Protein AF-A0A9E4C816-F1 (afdb_monomer_lite)

Sequence (73 aa):
MQPGKTGEVLSRWTEHIAAREELSPLAALFMTDVGPLNQWIHVWAYEHMNHRAEIRQKAHELPNWPPGSRPFL

Secondary structure (DSSP, 8-state):
--TT-HHHHHHHHHTTHHHHHTTS-EEEEEE-SSSSSS-EEEEE--SSHHHHHHHHHHHHHSTT-S-S-GGG-

Foldseek 3Di:
DAPPCLVVLVVLCVVQVVVLCVLWNFPDWDADPPDDHPDIDTDTDDPDDVSVVVSVVVQVVPPCPPSPCVVVD

Radius of gyration: 13.16 Å; chains: 1; bounding box: 32×24×34 Å

pLDDT: mean 93.51, std 3.08, range [80.5, 98.44]

Structure (mmCIF, N/CA/C/O backbone):
data_AF-A0A9E4C816-F1
#
_entry.id   AF-A0A9E4C816-F1
#
loop_
_atom_site.group_PDB
_atom_site.id
_atom_site.type_symbol
_atom_site.label_atom_id
_atom_site.label_alt_id
_atom_site.label_comp_id
_atom_site.label_asym_id
_atom_site.label_entity_id
_atom_site.label_seq_id
_atom_site.pdbx_PDB_ins_code
_atom_site.Cartn_x
_atom_site.Cartn_y
_atom_site.Cartn_z
_atom_site.occupancy
_atom_site.B_iso_or_equiv
_atom_site.auth_seq_id
_atom_site.auth_comp_id
_atom_site.auth_asym_id
_atom_site.auth_atom_id
_atom_site.pdbx_PDB_model_num
ATOM 1 N N . MET A 1 1 ? -2.633 -4.664 12.189 1.00 90.38 1 MET A N 1
ATOM 2 C CA . MET A 1 1 ? -2.079 -3.398 12.699 1.00 90.38 1 MET A CA 1
ATOM 3 C C . MET A 1 1 ? -2.365 -3.337 14.175 1.00 90.38 1 MET A C 1
ATOM 5 O O . MET A 1 1 ? -3.450 -3.740 14.594 1.00 90.38 1 MET A O 1
ATOM 9 N N . GLN A 1 2 ? -1.409 -2.847 14.956 1.00 92.56 2 GLN A N 1
ATOM 10 C CA . GLN A 1 2 ? -1.606 -2.627 16.383 1.00 92.56 2 GLN A CA 1
ATOM 11 C C . GLN A 1 2 ? -2.755 -1.628 16.607 1.00 92.56 2 GLN A C 1
ATOM 13 O O . GLN A 1 2 ? -2.879 -0.661 15.844 1.00 92.56 2 GLN A O 1
ATOM 18 N N . PRO A 1 3 ? -3.601 -1.832 17.633 1.00 93.81 3 PRO A N 1
ATOM 19 C CA . PRO A 1 3 ? -4.664 -0.889 17.961 1.00 93.81 3 PRO A CA 1
ATOM 20 C C . PRO A 1 3 ? -4.132 0.540 18.122 1.00 93.81 3 PRO A C 1
ATOM 22 O O . PRO A 1 3 ? -3.114 0.766 18.774 1.00 93.81 3 PRO A O 1
ATOM 25 N N . GLY A 1 4 ? -4.812 1.507 17.503 1.00 92.06 4 GLY A N 1
ATOM 26 C CA . GLY A 1 4 ? -4.427 2.921 17.555 1.00 92.06 4 GLY A CA 1
ATOM 27 C C . GLY A 1 4 ? -3.224 3.313 16.688 1.00 92.06 4 GLY A C 1
ATOM 28 O O . GLY A 1 4 ? -2.837 4.474 16.733 1.00 92.06 4 GLY A O 1
ATOM 29 N N . LYS A 1 5 ? -2.648 2.392 15.894 1.00 94.50 5 LYS A N 1
ATOM 30 C CA . LYS A 1 5 ? -1.487 2.660 15.017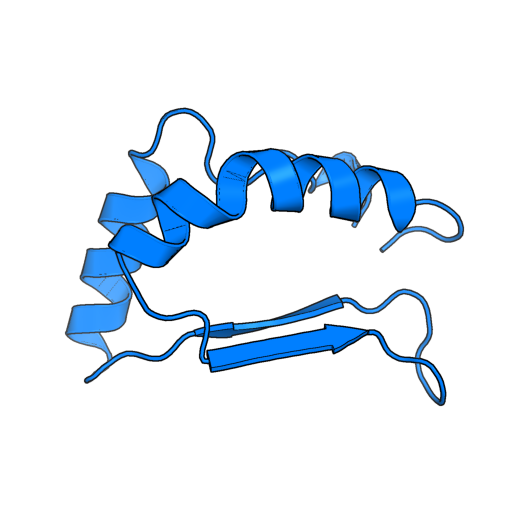 1.00 94.50 5 LYS A CA 1
ATOM 31 C C . LYS A 1 5 ? -1.804 2.830 13.532 1.00 94.50 5 LYS A C 1
ATOM 33 O O . LYS A 1 5 ? -0.904 2.922 12.698 1.00 94.50 5 LYS A O 1
ATOM 38 N N . THR A 1 6 ? -3.088 2.885 13.184 1.00 91.50 6 THR A N 1
ATOM 39 C CA . THR A 1 6 ? -3.547 3.054 11.799 1.00 91.50 6 THR A CA 1
ATOM 40 C C . THR A 1 6 ? -3.020 4.348 11.170 1.00 91.50 6 THR A C 1
ATOM 42 O O . THR A 1 6 ? -2.611 4.331 10.013 1.00 91.50 6 THR A O 1
ATOM 45 N N . GLY A 1 7 ? -2.973 5.451 11.926 1.00 91.69 7 GLY A N 1
ATOM 46 C CA . GLY A 1 7 ? -2.474 6.740 11.433 1.00 91.69 7 GLY A CA 1
ATOM 47 C C . GLY A 1 7 ? -0.996 6.694 11.035 1.00 91.69 7 GLY A C 1
ATOM 48 O O . GLY A 1 7 ? -0.629 7.165 9.961 1.00 91.69 7 GLY A O 1
ATOM 49 N N . GLU A 1 8 ? -0.152 6.054 11.848 1.00 94.56 8 GLU A N 1
ATOM 50 C CA . GLU A 1 8 ? 1.276 5.895 11.562 1.00 94.56 8 GLU A CA 1
ATOM 51 C C . GLU A 1 8 ? 1.531 4.995 10.350 1.00 94.56 8 GLU A C 1
ATOM 53 O O . GLU A 1 8 ? 2.445 5.263 9.567 1.00 94.56 8 GLU A O 1
ATOM 58 N N . VAL A 1 9 ? 0.722 3.947 10.160 1.00 93.12 9 VAL A N 1
ATOM 59 C CA . VAL A 1 9 ? 0.789 3.133 8.938 1.00 93.12 9 VAL A CA 1
ATOM 60 C C . VAL A 1 9 ? 0.359 3.970 7.724 1.00 93.12 9 VAL A C 1
ATOM 62 O O . VAL A 1 9 ? 1.039 3.918 6.700 1.00 93.12 9 VAL A O 1
ATOM 65 N N . LEU A 1 10 ? -0.698 4.787 7.840 1.00 92.00 10 LEU A N 1
ATOM 66 C CA . LEU A 1 10 ? -1.236 5.614 6.743 1.00 92.00 10 LEU A CA 1
ATOM 67 C C . LEU A 1 10 ? -0.266 6.687 6.268 1.00 92.00 10 LEU A C 1
ATOM 69 O O . LEU A 1 10 ? -0.065 6.808 5.059 1.00 92.00 10 LEU A O 1
ATOM 73 N N . SER A 1 11 ? 0.367 7.416 7.188 1.00 93.31 11 SER A N 1
ATOM 74 C CA . SER A 1 11 ? 1.350 8.451 6.831 1.00 93.31 11 SER A CA 1
ATOM 75 C C . SER A 1 11 ? 2.493 7.856 6.012 1.00 93.31 11 SER A C 1
ATOM 77 O O . SER A 1 11 ? 2.756 8.280 4.890 1.00 93.31 11 SER A O 1
ATOM 79 N N . ARG A 1 12 ? 3.091 6.775 6.524 1.00 93.06 12 ARG A N 1
ATOM 80 C CA . ARG A 1 12 ? 4.225 6.093 5.892 1.00 93.06 12 ARG A CA 1
ATOM 81 C C . ARG A 1 12 ? 3.903 5.549 4.507 1.00 93.06 12 ARG A C 1
ATOM 83 O O . ARG A 1 12 ? 4.727 5.596 3.605 1.00 93.06 12 ARG A O 1
ATOM 90 N N . TRP A 1 13 ? 2.709 4.994 4.332 1.00 93.69 13 TRP A N 1
ATOM 91 C CA . TRP A 1 13 ? 2.270 4.521 3.023 1.00 93.69 13 TRP A CA 1
ATOM 92 C C . TRP A 1 13 ? 2.030 5.683 2.061 1.00 93.69 13 TRP A C 1
ATOM 94 O O . TRP A 1 13 ? 2.527 5.635 0.941 1.00 93.69 13 TRP A O 1
ATOM 104 N N . THR A 1 14 ? 1.329 6.733 2.496 1.00 91.62 14 THR A N 1
ATOM 105 C CA . THR A 1 14 ? 1.037 7.921 1.673 1.00 91.62 14 THR A CA 1
ATOM 106 C C . THR A 1 14 ? 2.312 8.567 1.126 1.00 91.62 14 THR A C 1
ATOM 108 O O . THR A 1 14 ? 2.362 8.929 -0.044 1.00 91.62 14 THR A O 1
ATOM 111 N N . GLU A 1 15 ? 3.371 8.637 1.933 1.00 91.50 15 GLU A N 1
ATOM 112 C CA . GLU A 1 15 ? 4.672 9.195 1.536 1.00 91.50 15 GLU A CA 1
ATOM 113 C C . GLU A 1 15 ? 5.409 8.377 0.459 1.00 91.50 15 GLU A C 1
ATOM 115 O O . GLU A 1 15 ? 6.317 8.891 -0.197 1.00 91.50 15 GLU A O 1
ATOM 120 N N . HIS A 1 16 ? 5.070 7.097 0.281 1.00 90.69 16 HIS A N 1
ATOM 121 C CA . HIS A 1 16 ? 5.861 6.163 -0.533 1.00 90.69 16 HIS A CA 1
ATOM 122 C C . HIS A 1 16 ? 5.059 5.462 -1.637 1.00 90.69 16 HIS A C 1
ATOM 124 O O . HIS A 1 16 ? 5.645 4.802 -2.497 1.00 90.69 16 HIS A O 1
ATOM 130 N N . ILE A 1 17 ? 3.729 5.593 -1.637 1.00 93.50 17 ILE A N 1
ATOM 131 C CA . ILE A 1 17 ? 2.855 4.844 -2.545 1.00 93.50 17 ILE A CA 1
ATOM 132 C C . ILE A 1 17 ? 3.005 5.272 -4.006 1.00 93.50 17 ILE A C 1
ATOM 134 O O . ILE A 1 17 ? 2.988 4.403 -4.870 1.00 93.50 17 ILE A O 1
ATOM 138 N N . ALA A 1 18 ? 3.230 6.562 -4.277 1.00 93.06 18 ALA A N 1
ATOM 139 C CA . ALA A 1 18 ? 3.319 7.094 -5.639 1.00 93.06 18 ALA A CA 1
ATOM 140 C C . ALA A 1 18 ? 4.453 6.435 -6.445 1.00 93.06 18 ALA A C 1
ATOM 142 O O . ALA A 1 18 ? 4.210 5.863 -7.502 1.00 93.06 18 ALA A O 1
ATOM 143 N N . ALA A 1 19 ? 5.669 6.393 -5.889 1.00 93.50 19 ALA A N 1
ATOM 144 C CA . ALA A 1 19 ? 6.812 5.732 -6.530 1.00 93.50 19 ALA A CA 1
ATOM 145 C C . ALA A 1 19 ? 6.591 4.222 -6.732 1.00 93.50 19 ALA A C 1
ATOM 147 O O . ALA A 1 19 ? 7.119 3.617 -7.661 1.00 93.50 19 ALA A O 1
ATOM 148 N N . ARG A 1 20 ? 5.805 3.583 -5.858 1.00 95.00 20 ARG A N 1
ATOM 149 C CA . ARG A 1 20 ? 5.456 2.170 -6.011 1.00 95.00 20 ARG A CA 1
ATOM 150 C C . ARG A 1 20 ? 4.397 1.948 -7.096 1.00 95.00 20 ARG A C 1
ATOM 152 O O . ARG A 1 20 ? 4.445 0.921 -7.774 1.00 95.00 20 ARG A O 1
ATOM 159 N N . GLU A 1 21 ? 3.449 2.869 -7.230 1.00 95.19 21 GLU A N 1
ATOM 160 C CA . GLU A 1 21 ? 2.373 2.822 -8.221 1.00 95.19 21 GLU A CA 1
ATOM 161 C C . GLU A 1 21 ? 2.899 2.961 -9.656 1.00 95.19 21 GLU A C 1
ATOM 163 O O . GLU A 1 21 ? 2.357 2.331 -10.561 1.00 95.19 21 GLU A O 1
ATOM 168 N N . GLU A 1 22 ? 4.033 3.645 -9.849 1.00 95.06 22 GLU A N 1
ATOM 169 C CA . GLU A 1 22 ? 4.760 3.680 -11.129 1.00 95.06 22 GLU A CA 1
ATOM 170 C C . GLU A 1 22 ? 5.204 2.287 -11.619 1.00 95.06 22 GLU A C 1
ATOM 172 O O . GLU A 1 22 ? 5.362 2.076 -12.821 1.00 95.06 22 GLU A O 1
ATOM 177 N N . LEU A 1 23 ? 5.395 1.317 -10.713 1.00 95.50 23 LEU A N 1
ATOM 178 C CA . LEU A 1 23 ? 5.800 -0.050 -11.068 1.00 95.50 23 LEU A CA 1
ATOM 179 C C . LEU A 1 23 ? 4.616 -0.983 -11.349 1.00 95.50 23 LEU A C 1
ATOM 181 O O . LEU A 1 23 ? 4.728 -1.906 -12.152 1.00 95.50 23 LEU A O 1
ATOM 185 N N . SER A 1 24 ? 3.504 -0.811 -10.637 1.00 94.56 24 SER A N 1
ATOM 186 C CA . SER A 1 24 ? 2.299 -1.631 -10.801 1.00 94.56 24 SER A CA 1
ATOM 187 C C . SER A 1 24 ? 1.076 -0.862 -10.320 1.00 94.56 24 SER A C 1
ATOM 189 O O . SER A 1 24 ? 1.156 -0.312 -9.222 1.00 94.56 24 SER A O 1
ATOM 191 N N . PRO A 1 25 ? -0.069 -0.915 -11.020 1.00 95.12 25 PRO A N 1
ATOM 192 C CA . PRO A 1 25 ? -1.284 -0.243 -10.576 1.00 95.12 25 PRO A CA 1
ATOM 193 C C . PRO A 1 25 ? -1.777 -0.739 -9.211 1.00 95.12 25 PRO A C 1
ATOM 195 O O . PRO A 1 25 ? -1.893 -1.952 -8.971 1.00 95.12 25 PRO A O 1
ATOM 198 N N . LEU A 1 26 ? -2.129 0.205 -8.336 1.00 95.88 26 LEU A N 1
ATOM 199 C CA . LEU A 1 26 ? -2.874 -0.076 -7.114 1.00 95.88 26 LEU A CA 1
ATOM 200 C C . LEU A 1 26 ? -4.354 -0.249 -7.478 1.00 95.88 26 LEU A C 1
ATOM 202 O O . LEU A 1 26 ? -5.093 0.713 -7.646 1.00 95.88 26 LEU A O 1
ATOM 206 N N . ALA A 1 27 ? -4.789 -1.498 -7.620 1.00 96.25 27 ALA A N 1
ATOM 207 C CA . ALA A 1 27 ? -6.140 -1.817 -8.075 1.00 96.25 27 ALA A CA 1
ATOM 208 C C . ALA A 1 27 ? -7.211 -1.477 -7.031 1.00 96.25 27 ALA A C 1
ATOM 210 O O . ALA A 1 27 ? -8.325 -1.102 -7.386 1.00 96.25 27 ALA A O 1
ATOM 211 N N . ALA A 1 28 ? -6.889 -1.646 -5.746 1.00 94.44 28 ALA A N 1
ATOM 212 C CA . ALA A 1 28 ? -7.790 -1.287 -4.663 1.00 94.44 28 ALA A CA 1
ATOM 213 C C . ALA A 1 28 ? -7.057 -1.085 -3.336 1.00 94.44 28 ALA A C 1
ATOM 215 O O . ALA A 1 28 ? -6.025 -1.711 -3.064 1.00 94.44 28 ALA A O 1
ATOM 216 N N . LEU A 1 29 ? -7.657 -0.261 -2.481 1.00 93.31 29 LEU A N 1
ATOM 217 C CA . LEU A 1 29 ? -7.238 -0.035 -1.107 1.00 93.31 29 LEU A CA 1
ATOM 218 C C . LEU A 1 29 ? -8.474 -0.010 -0.209 1.00 93.31 29 LEU A C 1
ATOM 220 O O . LEU A 1 29 ? -9.424 0.723 -0.477 1.00 93.31 29 LEU A O 1
ATOM 224 N N . PHE A 1 30 ? -8.457 -0.820 0.846 1.00 93.06 30 PHE A N 1
ATOM 225 C CA . PHE A 1 30 ? -9.570 -0.954 1.779 1.00 93.06 30 PHE A CA 1
ATOM 226 C C . PHE A 1 30 ? -9.100 -0.850 3.224 1.00 93.06 30 PHE A C 1
ATOM 228 O O . PHE A 1 30 ? -8.005 -1.293 3.582 1.00 93.06 30 PHE A O 1
ATOM 235 N N . MET A 1 31 ? -10.001 -0.342 4.057 1.00 92.25 31 MET A N 1
ATOM 236 C CA . MET A 1 31 ? -9.916 -0.373 5.509 1.00 92.25 31 MET A CA 1
ATOM 237 C C . MET A 1 31 ? -11.138 -1.110 6.045 1.00 92.25 31 MET A C 1
ATOM 239 O O . MET A 1 31 ? -12.248 -0.907 5.553 1.00 92.25 31 MET A O 1
ATOM 243 N N . THR A 1 32 ? -10.938 -1.982 7.031 1.00 93.12 32 THR A N 1
ATOM 244 C CA . THR A 1 32 ? -12.065 -2.715 7.623 1.00 93.12 32 THR A CA 1
ATOM 245 C C . THR A 1 32 ? -12.784 -1.846 8.645 1.00 93.12 32 THR A C 1
ATOM 247 O O . THR A 1 32 ? -12.193 -1.478 9.659 1.00 93.12 32 THR A O 1
ATOM 250 N N . ASP A 1 33 ? -14.051 -1.549 8.362 1.00 91.31 33 ASP A N 1
ATOM 251 C CA . ASP A 1 33 ? -14.961 -0.804 9.242 1.00 91.31 33 ASP A CA 1
ATOM 252 C C . ASP A 1 33 ? -15.861 -1.742 10.070 1.00 91.31 33 ASP A C 1
ATOM 254 O O . ASP A 1 33 ? -16.064 -1.544 11.264 1.00 91.31 33 ASP A O 1
ATOM 258 N N . VAL A 1 34 ? -16.329 -2.842 9.466 1.00 94.94 34 VAL A N 1
ATOM 259 C CA . VAL A 1 34 ? -17.138 -3.876 10.131 1.00 94.94 34 VAL A CA 1
ATOM 260 C C . VAL A 1 34 ? -16.475 -5.241 9.952 1.00 94.94 34 VAL A C 1
ATOM 262 O O . VAL A 1 34 ? -16.191 -5.653 8.829 1.00 94.94 34 VAL A O 1
ATOM 265 N N . GLY A 1 35 ? -16.242 -5.954 11.060 1.00 92.94 35 GLY A N 1
ATOM 266 C CA . GLY A 1 35 ? -15.514 -7.227 11.085 1.00 92.94 35 GLY A CA 1
ATOM 267 C C . GLY A 1 35 ? -14.174 -7.104 11.823 1.00 92.94 35 GLY A C 1
ATOM 268 O O . GLY A 1 35 ? -14.100 -6.384 12.821 1.00 92.94 35 GLY A O 1
AT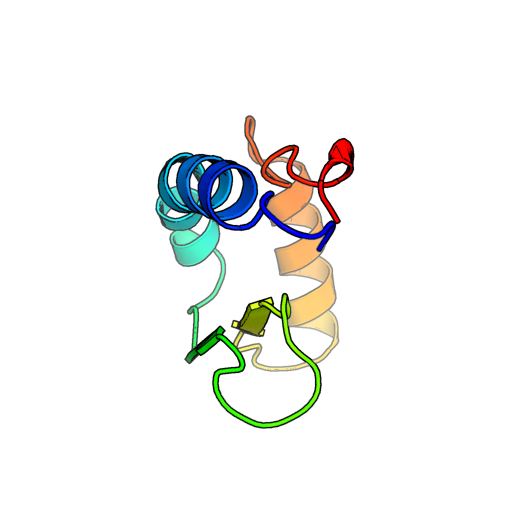OM 269 N N . PRO A 1 36 ? -13.110 -7.807 11.391 1.00 90.88 36 PRO A N 1
ATOM 270 C CA . PRO A 1 36 ? -11.795 -7.693 12.017 1.00 90.88 36 PRO A CA 1
ATOM 271 C C . PRO A 1 36 ? -11.196 -6.284 11.844 1.00 90.88 36 PRO A C 1
ATOM 273 O O . PRO A 1 36 ? -10.707 -5.914 10.780 1.00 90.88 36 PRO A O 1
ATOM 276 N N . LEU A 1 37 ? -11.226 -5.484 12.909 1.00 91.69 37 LEU A N 1
ATOM 277 C CA . LEU A 1 37 ? -10.745 -4.099 12.895 1.00 91.69 37 LEU A CA 1
ATOM 278 C C . LEU A 1 37 ? -9.213 -4.000 12.781 1.00 91.69 37 LEU A C 1
ATOM 280 O O . LEU A 1 37 ? -8.481 -4.968 12.986 1.00 91.69 37 LEU A O 1
ATOM 284 N N . ASN A 1 38 ? -8.717 -2.789 12.505 1.00 90.88 38 ASN A N 1
ATOM 285 C CA . ASN A 1 38 ? -7.285 -2.486 12.334 1.00 90.88 38 ASN A CA 1
ATOM 286 C C . ASN A 1 38 ? -6.628 -3.274 11.182 1.00 90.88 38 ASN A C 1
ATOM 288 O O . ASN A 1 38 ? -5.447 -3.644 11.240 1.00 90.88 38 ASN A O 1
ATOM 292 N N . GLN A 1 39 ? -7.400 -3.522 10.123 1.00 91.12 39 GLN A N 1
ATOM 293 C CA . GLN A 1 39 ? -6.934 -4.149 8.893 1.00 91.12 39 GLN A CA 1
ATOM 294 C C . GLN A 1 39 ? -6.876 -3.141 7.751 1.00 91.12 39 GLN A C 1
ATOM 296 O O . GLN A 1 39 ? -7.860 -2.467 7.449 1.00 91.12 39 GLN A O 1
ATOM 301 N N . TRP A 1 40 ? -5.713 -3.112 7.107 1.00 90.31 40 TRP A N 1
ATOM 302 C CA . TRP A 1 40 ? -5.457 -2.435 5.847 1.00 90.31 40 TRP A CA 1
ATOM 303 C C . TRP A 1 40 ? -5.256 -3.496 4.782 1.00 90.31 40 TRP A C 1
ATOM 305 O O . TRP A 1 40 ? -4.391 -4.363 4.923 1.00 90.31 40 TRP A O 1
ATOM 315 N N . ILE A 1 41 ? -6.025 -3.415 3.704 1.00 92.75 41 ILE A N 1
ATOM 316 C CA . ILE A 1 41 ? -5.940 -4.346 2.583 1.00 92.75 41 ILE A CA 1
ATOM 317 C C . ILE A 1 41 ? -5.568 -3.557 1.330 1.00 92.75 41 ILE A C 1
ATOM 319 O O . ILE A 1 41 ? -6.192 -2.550 1.013 1.00 92.75 41 ILE A O 1
ATOM 323 N N . HIS A 1 42 ? -4.540 -4.008 0.615 1.00 93.56 42 HIS A N 1
ATOM 324 C CA . HIS A 1 42 ? -4.109 -3.414 -0.649 1.00 93.56 42 HIS A CA 1
ATOM 325 C C . HIS A 1 42 ? -4.053 -4.489 -1.738 1.00 93.56 42 HIS A C 1
ATOM 327 O O . HIS A 1 42 ? -3.495 -5.574 -1.539 1.00 93.56 42 HIS A O 1
ATOM 333 N N . VAL A 1 43 ? -4.600 -4.185 -2.909 1.00 96.44 43 VAL A N 1
ATOM 334 C CA . VAL A 1 43 ? -4.655 -5.101 -4.051 1.00 96.44 43 VAL A CA 1
ATOM 335 C C . VAL A 1 43 ? -3.856 -4.497 -5.195 1.00 96.44 43 VAL A C 1
ATOM 337 O O . VAL A 1 43 ? -4.065 -3.347 -5.564 1.00 96.44 43 VAL A O 1
ATOM 340 N N . TRP A 1 44 ? -2.937 -5.279 -5.753 1.00 96.81 44 TRP A N 1
ATOM 341 C CA . TRP A 1 44 ? -2.050 -4.860 -6.837 1.00 96.81 44 TRP A CA 1
ATOM 342 C C . TRP A 1 44 ? -2.335 -5.700 -8.074 1.00 96.81 44 TRP A C 1
ATOM 344 O O . TRP A 1 44 ? -2.397 -6.928 -7.969 1.00 96.81 44 TRP A O 1
ATOM 354 N N . ALA A 1 45 ? -2.494 -5.046 -9.221 1.00 95.88 45 ALA A N 1
ATOM 355 C CA . ALA A 1 45 ? -2.680 -5.738 -10.488 1.00 95.88 45 ALA A CA 1
ATOM 356 C C . ALA A 1 45 ? -1.327 -6.198 -11.050 1.00 95.88 45 ALA A C 1
ATOM 358 O O . ALA A 1 45 ? -0.367 -5.431 -11.084 1.00 95.88 45 ALA A O 1
ATOM 359 N N . TYR A 1 46 ? -1.269 -7.449 -11.509 1.00 97.44 46 TYR A N 1
ATOM 360 C CA . TYR A 1 46 ? -0.141 -8.010 -12.251 1.00 97.44 46 TYR A CA 1
ATOM 361 C C . TYR A 1 46 ? -0.686 -8.846 -13.406 1.00 97.44 46 TYR A C 1
ATOM 363 O O . TYR A 1 46 ? -1.720 -9.494 -13.259 1.00 97.44 46 TYR A O 1
ATOM 371 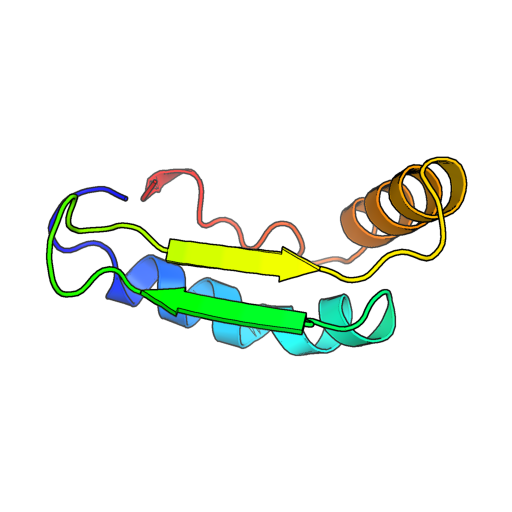N N . GLU A 1 47 ? 0.026 -8.872 -14.527 1.00 96.94 47 GLU A N 1
ATOM 372 C CA . GLU A 1 47 ? -0.401 -9.626 -15.717 1.00 96.94 47 GLU A CA 1
ATOM 373 C C . GLU A 1 47 ? -0.316 -11.144 -15.507 1.00 96.94 47 GLU A C 1
ATOM 375 O O . GLU A 1 47 ? -1.200 -11.894 -15.908 1.00 96.94 47 GLU A O 1
ATOM 380 N N . HIS A 1 48 ? 0.752 -11.603 -14.851 1.00 98.12 48 HIS A N 1
ATOM 381 C CA . HIS A 1 48 ? 0.999 -13.007 -14.527 1.00 98.12 48 HIS A CA 1
ATOM 382 C C . HIS A 1 48 ? 2.006 -13.131 -13.370 1.00 98.12 48 HIS A C 1
ATOM 384 O O . HIS A 1 48 ? 2.560 -12.144 -12.879 1.00 98.12 48 HIS A O 1
ATOM 390 N N . MET A 1 49 ? 2.276 -14.361 -12.920 1.00 98.00 49 MET A N 1
ATOM 391 C CA . MET A 1 49 ? 3.108 -14.603 -11.731 1.00 98.00 49 MET A CA 1
ATOM 392 C C . MET A 1 49 ? 4.576 -14.187 -11.901 1.00 98.00 49 MET A C 1
ATOM 394 O O . MET A 1 49 ? 5.156 -13.657 -10.954 1.00 98.00 49 MET A O 1
ATOM 398 N N . ASN A 1 50 ? 5.160 -14.356 -13.094 1.00 98.44 50 ASN A N 1
ATOM 399 C CA . ASN A 1 50 ? 6.528 -13.881 -13.357 1.00 98.44 50 ASN A CA 1
ATOM 400 C C . ASN A 1 50 ? 6.617 -12.347 -13.293 1.00 98.44 50 ASN A C 1
ATOM 402 O O . ASN A 1 50 ? 7.471 -11.824 -12.584 1.00 98.44 50 ASN A O 1
ATOM 406 N N . HIS A 1 51 ? 5.662 -11.630 -13.899 1.00 98.00 51 HIS A N 1
ATOM 407 C CA . HIS A 1 51 ? 5.575 -10.171 -13.820 1.00 98.00 51 HIS A CA 1
ATOM 408 C C . HIS A 1 51 ? 5.455 -9.704 -12.358 1.00 98.00 51 HIS A C 1
ATOM 410 O O . HIS A 1 51 ? 6.165 -8.799 -11.925 1.00 98.00 51 HIS A O 1
ATOM 416 N N . ARG A 1 52 ? 4.647 -10.392 -11.537 1.00 97.88 52 ARG A N 1
ATOM 417 C CA . ARG A 1 52 ? 4.587 -10.131 -10.089 1.00 97.88 52 ARG A CA 1
ATOM 418 C C . ARG A 1 52 ? 5.946 -10.290 -9.403 1.00 97.88 52 ARG A C 1
ATOM 420 O O . ARG A 1 52 ? 6.256 -9.500 -8.513 1.00 97.88 52 ARG A O 1
ATOM 427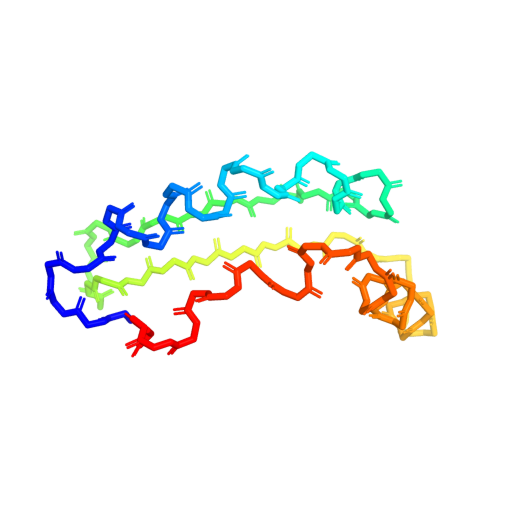 N N . ALA A 1 53 ? 6.721 -11.320 -9.735 1.00 98.25 53 ALA A N 1
ATOM 428 C CA . ALA A 1 53 ? 8.035 -11.535 -9.131 1.00 98.25 53 ALA A CA 1
ATOM 429 C C . ALA A 1 53 ? 9.011 -10.406 -9.503 1.00 98.25 53 ALA A C 1
ATOM 431 O O . ALA A 1 53 ? 9.620 -9.816 -8.611 1.00 98.25 53 ALA A O 1
ATOM 432 N N . GLU A 1 54 ? 9.069 -10.045 -10.787 1.00 98.06 54 GLU A N 1
ATOM 433 C CA . GLU A 1 54 ? 9.918 -8.967 -11.308 1.00 98.06 54 GLU A CA 1
ATOM 434 C C . GLU A 1 54 ? 9.579 -7.605 -10.692 1.00 98.06 54 GLU A C 1
ATOM 436 O O . GLU A 1 54 ? 10.463 -6.912 -10.189 1.00 98.06 54 GLU A O 1
ATOM 441 N N . ILE A 1 55 ? 8.295 -7.224 -10.662 1.00 97.81 55 ILE A N 1
ATOM 442 C CA . ILE A 1 55 ? 7.875 -5.950 -10.063 1.00 97.81 55 ILE A CA 1
ATOM 443 C C . ILE A 1 55 ? 8.176 -5.907 -8.571 1.00 97.81 55 ILE A C 1
ATOM 445 O O . ILE A 1 55 ? 8.585 -4.870 -8.057 1.00 97.81 55 ILE A O 1
ATOM 449 N N . ARG A 1 56 ? 7.997 -7.018 -7.850 1.00 96.19 56 ARG A N 1
ATOM 450 C CA . ARG A 1 56 ? 8.323 -7.058 -6.420 1.00 96.19 56 ARG A CA 1
ATOM 451 C C . ARG A 1 56 ? 9.818 -6.908 -6.169 1.00 96.19 56 ARG A C 1
ATOM 453 O O . ARG A 1 56 ? 10.171 -6.267 -5.185 1.00 96.19 56 ARG A O 1
ATOM 460 N N . GLN A 1 57 ? 10.669 -7.461 -7.032 1.00 97.12 57 GLN A N 1
ATOM 461 C CA . GLN A 1 57 ? 12.112 -7.244 -6.956 1.00 97.12 57 GLN A CA 1
ATOM 462 C C . GLN A 1 57 ? 12.448 -5.764 -7.171 1.00 97.12 57 GLN A C 1
ATOM 464 O O . GLN A 1 57 ? 13.050 -5.160 -6.290 1.00 97.12 57 GLN A O 1
ATOM 469 N N . LYS A 1 58 ? 11.953 -5.153 -8.256 1.00 96.62 58 LYS A N 1
ATOM 470 C CA . LYS A 1 58 ? 12.133 -3.714 -8.532 1.00 96.62 58 LYS A CA 1
ATOM 471 C C . LYS A 1 58 ? 11.610 -2.834 -7.395 1.00 96.62 58 LYS A C 1
ATOM 473 O O . LYS A 1 58 ? 12.244 -1.864 -7.004 1.00 96.62 58 LYS A O 1
ATOM 478 N N . ALA A 1 59 ? 10.470 -3.195 -6.808 1.00 95.44 59 ALA A N 1
ATOM 479 C CA . ALA A 1 59 ? 9.899 -2.461 -5.685 1.00 95.44 59 ALA A CA 1
ATOM 480 C C . ALA A 1 59 ? 10.808 -2.480 -4.447 1.00 95.44 59 ALA A C 1
ATOM 482 O O . ALA A 1 59 ? 10.792 -1.518 -3.694 1.00 95.44 59 ALA A O 1
ATOM 483 N N . HIS A 1 60 ? 11.592 -3.538 -4.221 1.00 93.38 60 HIS A N 1
ATOM 484 C CA . HIS A 1 60 ? 12.560 -3.590 -3.118 1.00 93.38 60 HIS A CA 1
ATOM 485 C C . HIS A 1 60 ? 13.807 -2.727 -3.351 1.00 93.38 60 HIS A C 1
ATOM 487 O O . HIS A 1 60 ? 14.532 -2.457 -2.399 1.00 93.38 60 HIS A O 1
ATOM 493 N N . GLU A 1 61 ? 14.049 -2.295 -4.588 1.00 94.62 61 GLU A N 1
A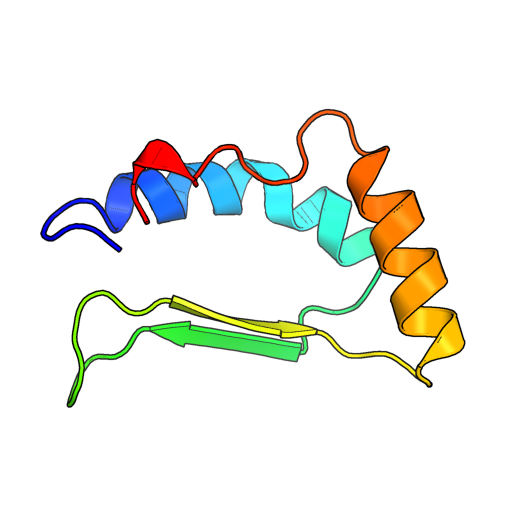TOM 494 C CA . GLU A 1 61 ? 15.146 -1.391 -4.948 1.00 94.62 61 GLU A CA 1
ATOM 495 C C . GLU A 1 61 ? 14.747 0.086 -4.790 1.00 94.62 61 GLU A C 1
ATOM 497 O O . GLU A 1 61 ? 15.611 0.964 -4.802 1.00 94.62 61 GLU A O 1
ATOM 502 N N . LEU A 1 62 ? 13.452 0.382 -4.608 1.00 92.94 62 LEU A N 1
ATOM 503 C CA . LEU A 1 62 ? 12.990 1.741 -4.340 1.00 92.94 62 LEU A CA 1
ATOM 504 C C . LEU A 1 62 ? 13.519 2.212 -2.973 1.00 92.94 62 LEU A C 1
ATOM 506 O O . LEU A 1 62 ? 13.347 1.508 -1.974 1.00 92.94 62 LEU A O 1
ATOM 510 N N . PRO A 1 63 ? 14.079 3.432 -2.882 1.00 85.56 63 PRO A N 1
ATOM 511 C CA . PRO A 1 63 ? 14.792 3.904 -1.692 1.00 85.56 63 PRO A CA 1
ATOM 512 C C . PRO A 1 63 ? 13.940 3.927 -0.416 1.00 85.56 63 PRO A C 1
ATOM 514 O O . PRO A 1 63 ? 14.481 3.813 0.679 1.00 85.56 63 PRO A O 1
ATOM 517 N N . ASN A 1 64 ? 12.614 4.034 -0.548 1.00 80.50 64 ASN A N 1
ATOM 518 C CA . ASN A 1 6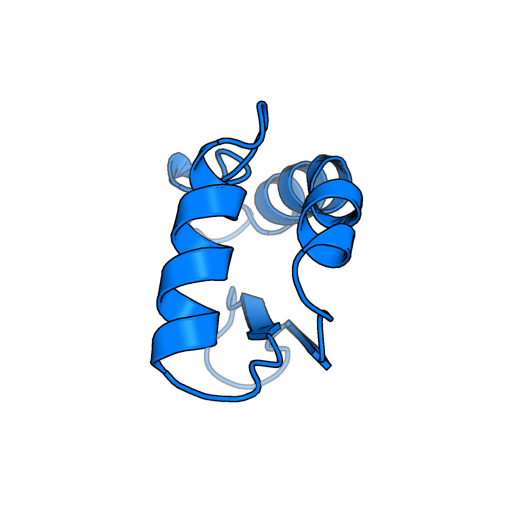4 ? 11.683 4.134 0.575 1.00 80.50 64 ASN A CA 1
ATOM 519 C C . ASN A 1 64 ? 10.583 3.051 0.552 1.00 80.50 64 ASN A C 1
ATOM 521 O O . ASN A 1 64 ? 9.474 3.266 1.044 1.00 80.50 64 ASN A O 1
ATOM 525 N N . TRP A 1 65 ? 10.864 1.879 -0.032 1.00 90.62 65 TRP A N 1
ATOM 526 C CA . TRP A 1 65 ? 9.933 0.749 -0.050 1.00 90.62 65 TRP A CA 1
ATOM 527 C C . TRP A 1 65 ? 10.593 -0.547 0.456 1.00 90.62 65 TRP A C 1
ATOM 529 O O . TRP A 1 65 ? 11.698 -0.879 0.037 1.00 90.62 65 TRP A O 1
ATOM 539 N N . PRO A 1 66 ? 9.932 -1.350 1.316 1.00 91.38 66 PRO A N 1
ATOM 540 C CA . PRO A 1 66 ? 8.596 -1.155 1.889 1.00 91.38 66 PRO A CA 1
ATOM 541 C C . PRO A 1 66 ? 8.533 0.062 2.830 1.00 91.38 66 PRO A C 1
ATOM 543 O O . PRO A 1 66 ? 9.568 0.473 3.347 1.00 91.38 66 PRO A O 1
ATOM 546 N N . PRO A 1 67 ? 7.336 0.605 3.124 1.00 91.00 67 PRO A N 1
ATOM 547 C CA . PRO A 1 67 ? 7.162 1.910 3.781 1.00 91.00 67 PRO A CA 1
ATOM 548 C C . PRO A 1 67 ? 7.568 1.964 5.271 1.00 91.00 67 PRO A C 1
ATOM 550 O O . PRO A 1 67 ? 7.128 2.821 6.029 1.00 91.00 67 PRO A O 1
ATOM 553 N N . GLY A 1 68 ? 8.355 1.007 5.769 1.00 90.50 68 GLY A N 1
ATOM 554 C CA . GLY A 1 68 ? 8.795 0.986 7.168 1.00 90.50 68 GLY A CA 1
ATOM 555 C C . GLY A 1 68 ? 7.657 0.837 8.187 1.00 90.50 68 GLY A C 1
ATOM 556 O O . GLY A 1 68 ? 7.854 1.096 9.369 1.00 90.50 68 GLY A O 1
ATOM 557 N N . SER A 1 69 ? 6.464 0.407 7.763 1.00 90.75 69 SER A N 1
ATOM 558 C CA . SER A 1 69 ? 5.292 0.272 8.637 1.00 90.75 69 SER A CA 1
ATOM 559 C C . SER A 1 69 ? 5.317 -0.982 9.522 1.00 90.75 69 SER A C 1
ATOM 561 O O . SER A 1 69 ? 4.460 -1.140 10.386 1.00 90.75 69 SER A O 1
ATOM 563 N N . ARG A 1 70 ? 6.299 -1.876 9.329 1.00 90.81 70 ARG A N 1
ATOM 564 C CA . ARG A 1 70 ? 6.396 -3.187 9.998 1.00 90.81 70 ARG A CA 1
ATOM 565 C C . ARG A 1 70 ? 6.328 -3.138 11.536 1.00 90.81 70 ARG A C 1
ATOM 567 O O . ARG A 1 70 ? 5.683 -4.026 12.081 1.00 90.81 70 ARG A O 1
ATOM 574 N N . PRO A 1 71 ? 6.905 -2.144 12.242 1.00 93.81 71 PRO A N 1
ATOM 575 C CA . PRO A 1 71 ? 6.782 -2.040 13.701 1.00 93.81 71 PRO A CA 1
ATOM 576 C C . PRO A 1 71 ? 5.361 -1.768 14.219 1.00 93.81 71 PRO A C 1
ATOM 578 O O . PRO A 1 71 ? 5.128 -1.910 15.414 1.00 93.81 71 PRO A O 1
ATOM 581 N N . PHE A 1 72 ? 4.431 -1.364 13.347 1.00 90.50 72 PHE A N 1
ATOM 582 C CA . PHE A 1 72 ? 3.057 -0.965 13.686 1.00 90.50 72 PHE A CA 1
ATOM 583 C C . PHE A 1 72 ? 2.001 -1.981 13.215 1.00 90.50 72 PHE A C 1
ATOM 585 O O . PHE A 1 72 ? 0.801 -1.783 13.436 1.00 90.50 72 PHE A O 1
ATOM 592 N N . LEU A 1 73 ? 2.431 -3.041 12.518 1.00 87.12 73 LEU A N 1
ATOM 593 C CA . LEU A 1 73 ? 1.548 -4.090 12.004 1.00 87.12 73 LEU A CA 1
ATOM 594 C C . LEU A 1 73 ? 1.061 -5.029 13.110 1.00 87.12 73 LEU A C 1
ATOM 596 O O . LEU A 1 73 ? 1.804 -5.242 14.092 1.00 87.12 73 LEU A O 1
#